Protein AF-A0A178XC36-F1 (afdb_monomer)

Foldseek 3Di:
DDWWADPVVRDIDDADPVQWPDWDDPDVFWIKTWGADPVGDITIDIGGPVPDDDDDPPCPDDDPPVVVVVVVVVVVVVVVVVVVVVPDDYDDDDD

Nearest PDB structures (foldseek):
  3lhc-assembly1_A-2  TM=5.750E-01  e=2.971E+00  Nostoc ellipsosporum
  3gxz-assembly1_B  TM=5.167E-01  e=2.971E+00  Nostoc ellipsosporum
  2bb8-assembly1_A  TM=4.934E-01  e=2.804E+00  Enterococcus faecalis
  3s3z-assembly1_A  TM=5.475E-01  e=3.534E+00  Nostoc ellipsosporum
  4gyi-assembly1_A  TM=5.464E-01  e=7.073E+00  Thermochaetoides thermophila DSM 1495

Structure (mmCIF, N/CA/C/O backbone):
data_AF-A0A178XC36-F1
#
_entry.id   AF-A0A178XC36-F1
#
loop_
_atom_site.group_PDB
_atom_site.id
_atom_site.type_symbol
_atom_site.label_atom_id
_atom_site.label_alt_id
_atom_site.label_comp_id
_atom_site.label_asym_id
_atom_site.label_entity_id
_atom_site.label_seq_id
_atom_site.pdbx_PDB_ins_code
_atom_site.Cartn_x
_atom_site.Cartn_y
_atom_site.Cartn_z
_atom_site.occupancy
_atom_site.B_iso_or_equiv
_atom_site.auth_seq_id
_atom_site.auth_comp_id
_atom_site.auth_asym_id
_atom_site.auth_atom_id
_atom_site.pdbx_PDB_model_num
ATOM 1 N N . MET A 1 1 ? -3.691 -10.951 -6.042 1.00 84.81 1 MET A N 1
ATOM 2 C CA . MET A 1 1 ? -3.484 -9.777 -6.912 1.00 84.81 1 MET A CA 1
ATOM 3 C C . MET A 1 1 ? -3.699 -8.529 -6.081 1.00 84.81 1 MET A C 1
ATOM 5 O O . MET A 1 1 ? -4.660 -8.485 -5.318 1.00 84.81 1 MET A O 1
ATOM 9 N N . PHE A 1 2 ? -2.781 -7.574 -6.185 1.00 89.12 2 PHE A N 1
ATOM 10 C CA . PHE A 1 2 ? -2.752 -6.341 -5.404 1.00 89.12 2 PHE A CA 1
ATOM 11 C C . PHE A 1 2 ? -2.948 -5.129 -6.316 1.00 89.12 2 PHE A C 1
ATOM 13 O O . PHE A 1 2 ? -2.488 -5.134 -7.454 1.00 89.12 2 PHE A O 1
ATOM 20 N N . VAL A 1 3 ? -3.622 -4.085 -5.829 1.00 91.38 3 VAL A N 1
ATOM 21 C CA . VAL A 1 3 ? -3.700 -2.801 -6.541 1.00 91.38 3 VAL A CA 1
ATOM 22 C C . VAL A 1 3 ? -2.530 -1.936 -6.092 1.00 91.38 3 VAL A C 1
ATOM 24 O O . VAL A 1 3 ? -2.493 -1.476 -4.954 1.00 91.38 3 VAL A O 1
ATOM 27 N N . LEU A 1 4 ? -1.592 -1.708 -7.001 1.00 90.62 4 L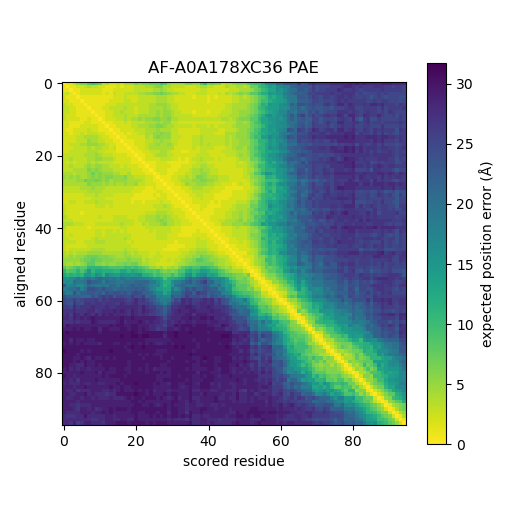EU A N 1
ATOM 28 C CA . LEU A 1 4 ? -0.377 -0.931 -6.794 1.00 90.62 4 LEU A CA 1
ATOM 29 C C . LEU A 1 4 ? -0.545 0.457 -7.410 1.00 90.62 4 LEU A C 1
ATOM 31 O O . LEU A 1 4 ? -1.033 0.583 -8.532 1.00 90.62 4 LEU A O 1
ATOM 35 N N . TYR A 1 5 ? -0.105 1.500 -6.714 1.00 93.31 5 TYR A N 1
ATOM 36 C CA . TYR A 1 5 ? 0.048 2.831 -7.298 1.00 93.31 5 TYR A CA 1
ATOM 37 C C . TYR A 1 5 ? 1.529 3.108 -7.558 1.00 93.31 5 TYR A C 1
ATOM 39 O O . TYR A 1 5 ? 2.351 2.989 -6.653 1.00 93.31 5 TYR A O 1
ATOM 47 N N . CYS A 1 6 ? 1.868 3.487 -8.790 1.00 93.75 6 CYS A N 1
ATOM 48 C CA . CYS A 1 6 ? 3.219 3.900 -9.149 1.00 93.75 6 CYS A CA 1
ATOM 49 C C . CYS A 1 6 ? 3.296 5.428 -9.162 1.00 93.75 6 CYS A C 1
ATOM 51 O O . CYS A 1 6 ? 2.678 6.062 -10.016 1.00 93.75 6 CYS A O 1
ATOM 53 N N . ALA A 1 7 ? 4.085 6.006 -8.254 1.00 92.62 7 ALA A N 1
ATOM 54 C CA . ALA A 1 7 ? 4.250 7.456 -8.146 1.00 92.62 7 ALA A CA 1
ATOM 55 C C . ALA A 1 7 ? 4.969 8.080 -9.354 1.00 92.62 7 ALA A C 1
ATOM 57 O O . ALA A 1 7 ? 4.734 9.241 -9.664 1.00 92.62 7 ALA A O 1
ATOM 58 N N . VAL A 1 8 ? 5.812 7.311 -10.054 1.00 95.94 8 VAL A N 1
ATOM 59 C CA . VAL A 1 8 ? 6.531 7.783 -11.251 1.00 95.94 8 VAL A CA 1
ATOM 60 C C . VAL A 1 8 ? 5.601 7.856 -12.462 1.00 95.94 8 VAL A C 1
ATOM 62 O O . VAL A 1 8 ? 5.648 8.806 -13.234 1.00 95.94 8 VAL A O 1
ATOM 65 N N . CYS A 1 9 ? 4.740 6.852 -12.633 1.00 94.25 9 CYS A N 1
ATOM 66 C CA . CYS A 1 9 ? 3.800 6.791 -13.753 1.00 94.25 9 CYS A CA 1
ATOM 67 C C . CYS A 1 9 ? 2.466 7.495 -13.480 1.00 94.25 9 CYS A C 1
ATOM 69 O O . CYS A 1 9 ? 1.637 7.535 -14.385 1.00 94.25 9 CYS A O 1
ATOM 71 N N . ASP A 1 10 ? 2.234 7.931 -12.239 1.00 95.69 10 ASP A N 1
ATOM 72 C CA . ASP A 1 10 ? 0.967 8.484 -11.744 1.00 95.69 10 ASP A CA 1
ATOM 73 C C . ASP A 1 10 ? -0.255 7.628 -12.134 1.00 95.69 10 ASP A C 1
ATOM 75 O O . ASP A 1 10 ? -1.268 8.090 -12.660 1.00 95.69 10 ASP A O 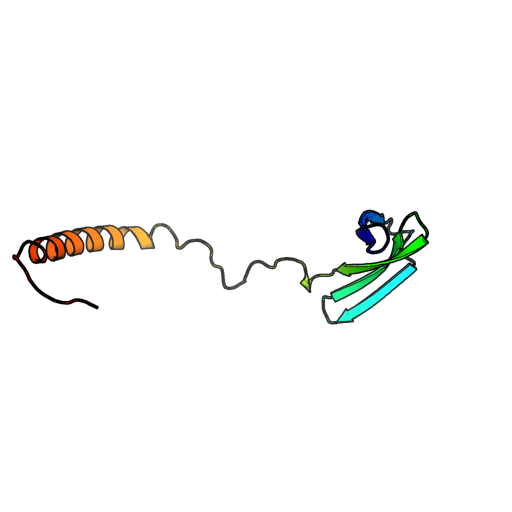1
ATOM 79 N N . ARG A 1 11 ? -0.138 6.308 -11.943 1.00 91.31 11 ARG A N 1
ATOM 80 C CA . ARG A 1 11 ? -1.194 5.359 -12.325 1.00 91.31 11 ARG A CA 1
ATOM 81 C C . ARG A 1 11 ? -1.307 4.194 -11.362 1.00 91.31 11 ARG A C 1
ATOM 83 O O . ARG A 1 11 ? -0.331 3.775 -10.737 1.00 91.31 11 ARG A O 1
ATOM 90 N N . ARG A 1 12 ? -2.512 3.628 -11.304 1.00 94.00 12 ARG A N 1
ATOM 91 C CA . ARG A 1 12 ? -2.785 2.368 -10.609 1.00 94.00 12 ARG A CA 1
ATOM 92 C C . ARG A 1 12 ? -2.661 1.199 -11.577 1.00 94.00 12 ARG A C 1
ATOM 94 O O . ARG A 1 12 ? -3.104 1.292 -12.718 1.00 94.00 12 ARG A O 1
ATOM 101 N N . THR A 1 13 ? -2.077 0.109 -11.110 1.00 92.06 13 THR A N 1
ATOM 102 C CA . THR A 1 13 ? -1.922 -1.147 -11.843 1.00 92.06 13 THR A CA 1
ATOM 103 C C . THR A 1 13 ? -2.267 -2.315 -10.931 1.00 92.06 13 THR A C 1
ATOM 105 O O . THR A 1 13 ? -2.300 -2.174 -9.708 1.00 92.06 13 THR A O 1
ATOM 108 N N . LEU A 1 14 ? -2.542 -3.466 -11.531 1.00 92.44 14 LEU A N 1
ATOM 109 C CA . LEU A 1 14 ? -2.621 -4.723 -10.804 1.00 92.44 14 LEU A CA 1
ATOM 110 C C . LEU A 1 14 ? -1.235 -5.361 -10.784 1.00 92.44 14 LEU A C 1
ATOM 112 O O . LEU A 1 14 ? -0.532 -5.304 -11.789 1.00 92.44 14 LEU A O 1
ATOM 116 N N . LEU A 1 15 ? -0.873 -5.918 -9.634 1.00 90.75 15 LEU A N 1
ATOM 117 C CA . LEU A 1 15 ? 0.323 -6.723 -9.424 1.00 90.75 15 LEU A CA 1
ATOM 118 C C . LEU A 1 15 ? -0.117 -8.152 -9.082 1.00 90.75 15 LEU A C 1
ATOM 120 O O . LEU A 1 15 ? -0.942 -8.363 -8.174 1.00 90.75 15 LEU A O 1
ATOM 124 N N . GLY A 1 16 ? 0.395 -9.125 -9.831 1.00 90.81 16 GLY A N 1
ATOM 125 C CA . GLY A 1 16 ? 0.261 -10.549 -9.529 1.00 90.81 16 GLY A CA 1
ATOM 126 C C . GLY A 1 16 ? 0.868 -10.897 -8.167 1.00 90.81 16 GLY A C 1
ATOM 127 O O . GLY A 1 16 ? 1.640 -10.131 -7.605 1.00 90.81 16 GLY A O 1
ATOM 128 N N . VAL A 1 17 ? 0.494 -12.039 -7.584 1.00 90.81 17 VAL A N 1
ATOM 129 C CA . VAL A 1 17 ? 1.180 -12.517 -6.357 1.00 90.81 17 VAL A CA 1
ATOM 130 C C . VAL A 1 17 ? 2.552 -13.097 -6.711 1.00 90.81 17 VAL A C 1
ATOM 132 O O . VAL A 1 17 ? 3.489 -13.004 -5.933 1.00 90.81 17 VAL A O 1
ATOM 135 N N . ASP A 1 18 ? 2.646 -13.669 -7.903 1.00 93.12 18 ASP A N 1
ATOM 136 C CA . ASP A 1 18 ? 3.844 -14.169 -8.566 1.00 93.12 18 ASP A CA 1
ATOM 137 C C . ASP A 1 18 ? 4.813 -13.063 -9.011 1.00 93.12 18 ASP A C 1
ATOM 139 O O . ASP A 1 18 ? 5.992 -13.335 -9.204 1.00 93.12 18 ASP A O 1
ATOM 143 N N . GLU A 1 19 ? 4.334 -11.823 -9.123 1.00 90.44 19 GLU A N 1
ATOM 144 C CA . GLU A 1 19 ? 5.128 -10.635 -9.476 1.00 90.44 19 GLU A CA 1
ATOM 145 C C . GLU A 1 19 ? 5.640 -9.869 -8.239 1.00 90.44 19 GLU A C 1
ATOM 147 O O . GLU A 1 19 ? 6.179 -8.770 -8.360 1.00 90.44 19 GLU A O 1
ATOM 152 N N . VAL A 1 20 ? 5.426 -10.402 -7.032 1.00 93.56 20 VAL A N 1
ATOM 153 C CA . VAL A 1 20 ? 5.894 -9.782 -5.787 1.00 93.56 20 VAL A CA 1
ATOM 154 C C . VAL A 1 20 ? 7.367 -10.103 -5.574 1.00 93.56 20 VAL A C 1
ATOM 156 O O . VAL A 1 20 ? 7.741 -11.268 -5.455 1.00 93.56 20 VAL A O 1
ATOM 159 N N . ASP A 1 21 ? 8.180 -9.061 -5.428 1.00 94.44 21 ASP A N 1
ATOM 160 C CA . ASP A 1 21 ? 9.614 -9.215 -5.182 1.00 94.44 21 ASP A CA 1
ATOM 161 C C . ASP A 1 21 ? 9.915 -9.459 -3.704 1.00 94.44 21 ASP A C 1
ATOM 163 O O . ASP A 1 21 ? 10.793 -10.251 -3.354 1.00 94.44 21 ASP A O 1
ATOM 167 N N . TRP A 1 22 ? 9.193 -8.768 -2.816 1.00 94.75 22 TRP A N 1
ATOM 168 C CA . TRP A 1 22 ? 9.435 -8.870 -1.384 1.00 94.75 22 TRP A CA 1
ATOM 169 C C . TRP A 1 22 ? 8.188 -8.606 -0.548 1.00 94.75 22 TRP A C 1
ATOM 171 O O . TRP A 1 22 ? 7.312 -7.811 -0.900 1.00 94.75 22 TRP A O 1
ATOM 181 N N . VAL A 1 23 ? 8.139 -9.274 0.602 1.00 94.56 23 VAL A N 1
ATOM 182 C CA . VAL A 1 23 ? 7.104 -9.101 1.619 1.00 94.56 23 VAL A CA 1
ATOM 183 C C . VAL A 1 23 ? 7.787 -8.901 2.962 1.00 94.56 23 VAL A C 1
AT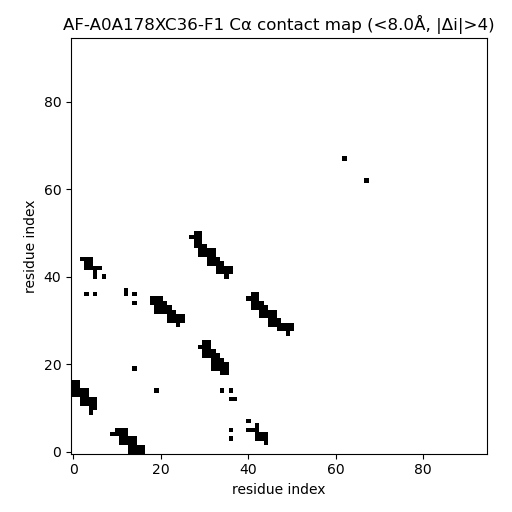OM 185 O O . VAL A 1 23 ? 8.541 -9.760 3.416 1.00 94.56 23 VAL A O 1
ATOM 188 N N . GLU A 1 24 ? 7.494 -7.784 3.617 1.00 95.94 24 GLU A N 1
ATOM 189 C CA . GLU A 1 24 ? 8.071 -7.433 4.911 1.00 95.94 24 GLU A CA 1
ATOM 190 C C . GLU A 1 24 ? 6.979 -7.199 5.955 1.00 95.94 24 GLU A C 1
ATOM 192 O O . GLU A 1 24 ? 6.027 -6.448 5.739 1.00 95.94 24 GLU A O 1
ATOM 197 N N . ASN A 1 25 ? 7.123 -7.833 7.117 1.00 94.88 25 ASN A N 1
ATOM 198 C CA . ASN A 1 25 ? 6.248 -7.604 8.259 1.00 94.88 25 ASN A CA 1
ATOM 199 C C . ASN A 1 25 ? 6.803 -6.438 9.086 1.00 94.88 25 ASN A C 1
ATOM 201 O O . ASN A 1 25 ? 7.810 -6.597 9.774 1.00 94.88 25 ASN A O 1
ATOM 205 N N . LEU A 1 26 ? 6.158 -5.274 9.005 1.00 93.81 26 LEU A N 1
ATOM 206 C CA . LEU A 1 26 ? 6.644 -4.055 9.658 1.00 93.81 26 LEU A CA 1
ATOM 207 C C . LEU A 1 26 ? 6.259 -4.016 11.140 1.00 93.81 26 LEU A C 1
ATOM 209 O O . LEU A 1 26 ? 7.058 -3.663 12.004 1.00 93.81 26 LEU A O 1
ATOM 213 N N . THR A 1 27 ? 5.006 -4.352 11.439 1.00 92.94 27 THR A N 1
ATOM 214 C CA . THR A 1 27 ? 4.470 -4.440 12.800 1.00 92.94 27 THR A CA 1
ATOM 215 C C . THR A 1 27 ? 3.209 -5.299 12.794 1.00 92.94 27 THR A C 1
ATOM 217 O O . THR A 1 27 ? 2.709 -5.699 11.743 1.00 92.94 27 THR A O 1
ATOM 220 N N . ARG A 1 28 ? 2.647 -5.582 13.970 1.00 91.25 28 ARG A N 1
ATOM 221 C CA . ARG A 1 28 ? 1.452 -6.421 14.094 1.00 91.25 28 ARG A CA 1
ATOM 222 C C . ARG A 1 28 ? 0.305 -5.872 13.233 1.00 91.25 28 ARG A C 1
ATOM 224 O O . ARG A 1 28 ? -0.224 -4.800 13.507 1.00 91.25 28 ARG A O 1
ATOM 231 N N . GLY A 1 29 ? -0.096 -6.652 12.230 1.00 91.12 29 GLY A N 1
ATOM 232 C CA . GLY A 1 29 ? -1.192 -6.317 11.319 1.00 91.12 29 GLY A CA 1
ATOM 233 C C . GLY A 1 29 ? -0.814 -5.382 10.164 1.00 91.12 29 GLY A C 1
ATOM 234 O O . GLY A 1 29 ? -1.708 -5.001 9.416 1.00 91.12 29 GLY A O 1
ATOM 235 N N . VAL A 1 30 ? 0.464 -5.020 9.994 1.00 94.44 30 VAL A N 1
ATOM 236 C CA . VAL A 1 30 ? 0.950 -4.173 8.892 1.00 94.44 30 VAL A CA 1
ATOM 237 C C . VAL A 1 30 ? 2.071 -4.887 8.143 1.00 94.44 30 VAL A C 1
ATOM 239 O O . VAL A 1 30 ? 3.126 -5.186 8.700 1.00 94.44 30 VAL A O 1
ATOM 242 N N . ILE A 1 31 ? 1.850 -5.105 6.854 1.00 94.50 31 ILE A N 1
ATOM 243 C CA . ILE A 1 31 ? 2.772 -5.749 5.925 1.00 94.50 31 ILE A CA 1
ATOM 244 C C . ILE A 1 31 ? 3.050 -4.777 4.777 1.00 94.50 31 ILE A C 1
ATOM 246 O O . ILE A 1 31 ? 2.128 -4.161 4.238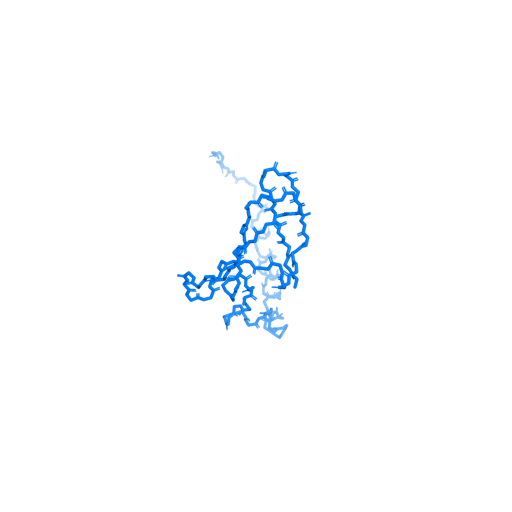 1.00 94.50 31 ILE A O 1
ATOM 250 N N . SER A 1 32 ? 4.318 -4.656 4.402 1.00 95.19 32 SER A N 1
ATOM 251 C CA . SER A 1 32 ? 4.745 -4.024 3.159 1.00 95.19 32 SER A CA 1
ATOM 252 C C . SER A 1 32 ? 4.901 -5.094 2.086 1.00 95.19 32 SER A C 1
ATOM 254 O O . SER A 1 32 ? 5.579 -6.098 2.300 1.00 95.19 32 SER A O 1
ATOM 256 N N . VAL A 1 33 ? 4.264 -4.887 0.940 1.00 94.50 33 VAL A N 1
ATOM 257 C CA . VAL A 1 33 ? 4.448 -5.705 -0.262 1.00 94.50 33 VAL A CA 1
ATOM 258 C C . VAL A 1 33 ? 5.081 -4.810 -1.312 1.00 94.50 33 VAL A C 1
ATOM 260 O O . VAL A 1 33 ? 4.472 -3.812 -1.704 1.00 94.50 33 VAL A O 1
ATOM 263 N N . SER A 1 34 ? 6.287 -5.147 -1.757 1.00 94.44 34 SER A N 1
ATOM 264 C CA . SER A 1 34 ? 6.998 -4.396 -2.791 1.00 94.44 34 SER A CA 1
ATOM 265 C C . SER A 1 34 ? 7.110 -5.196 -4.079 1.00 94.44 34 SER A C 1
ATOM 267 O O . SER A 1 34 ? 7.267 -6.419 -4.067 1.00 94.44 34 SER A O 1
ATOM 269 N N . GLY A 1 35 ? 7.030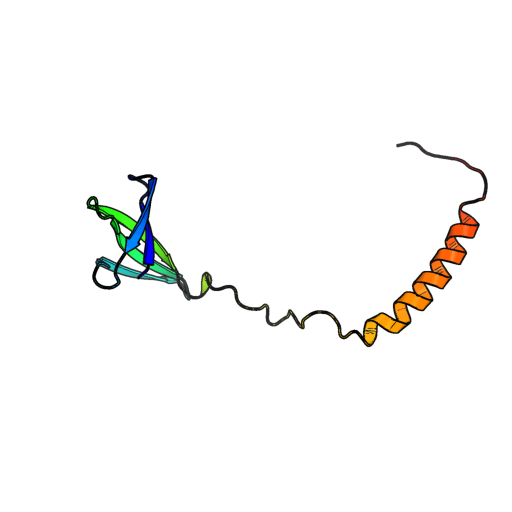 -4.471 -5.184 1.00 93.94 35 GLY A N 1
ATOM 270 C CA . GLY A 1 35 ? 7.166 -5.003 -6.525 1.00 93.94 35 GLY A CA 1
ATOM 271 C C . GLY A 1 35 ? 7.530 -3.900 -7.510 1.00 93.94 35 GLY A C 1
ATOM 272 O O . GLY A 1 35 ? 7.770 -2.749 -7.126 1.00 93.94 35 GLY A O 1
ATOM 273 N N . HIS A 1 36 ? 7.463 -4.228 -8.793 1.00 94.94 36 HIS A N 1
ATOM 274 C CA . HIS A 1 36 ? 7.654 -3.260 -9.864 1.00 94.94 36 HIS A CA 1
ATOM 275 C C . HIS A 1 36 ? 6.349 -2.999 -10.613 1.00 94.94 36 HIS A C 1
ATOM 277 O O . HIS A 1 36 ? 5.513 -3.881 -10.807 1.00 94.94 36 HIS A O 1
ATOM 283 N N . CYS A 1 37 ? 6.159 -1.766 -11.080 1.00 92.19 37 CYS A N 1
ATOM 284 C CA . CYS A 1 37 ? 5.096 -1.495 -12.044 1.00 92.19 37 CYS A CA 1
ATOM 285 C C . CYS A 1 37 ? 5.460 -2.079 -13.430 1.00 92.19 37 CYS A C 1
ATOM 287 O O . CYS A 1 37 ? 6.632 -2.349 -13.684 1.00 92.19 37 CYS A O 1
ATOM 289 N N . PRO A 1 38 ? 4.519 -2.170 -14.393 1.00 90.38 38 PRO A N 1
ATOM 290 C CA . PRO A 1 38 ? 4.806 -2.698 -15.736 1.00 90.38 38 PRO A CA 1
ATOM 291 C C . PRO A 1 38 ? 5.883 -1.944 -16.538 1.00 90.38 38 PRO A C 1
ATOM 293 O O . PRO A 1 38 ? 6.251 -2.373 -17.624 1.00 90.38 38 PRO A O 1
ATOM 296 N N . LEU A 1 39 ? 6.337 -0.785 -16.050 1.00 92.56 39 LEU A N 1
ATOM 297 C CA . LEU A 1 39 ? 7.428 0.001 -16.636 1.00 92.56 39 LEU A CA 1
ATOM 298 C C . LEU A 1 39 ? 8.749 -0.139 -15.856 1.00 92.56 39 LEU A C 1
ATOM 300 O O . LEU A 1 39 ? 9.703 0.561 -16.170 1.00 92.56 39 LEU A O 1
ATOM 304 N N . GLY A 1 40 ? 8.812 -1.026 -14.859 1.00 94.25 40 GLY A N 1
ATOM 305 C CA . GLY A 1 40 ? 10.026 -1.324 -14.097 1.00 94.25 40 GLY A CA 1
ATOM 306 C C . GLY A 1 40 ? 10.347 -0.339 -12.971 1.00 94.25 40 GLY A C 1
ATOM 307 O O . GLY A 1 40 ? 11.482 -0.306 -12.520 1.00 94.25 40 GLY A O 1
ATOM 308 N N . HIS A 1 41 ? 9.392 0.477 -12.516 1.00 95.25 41 HIS A N 1
ATOM 309 C CA . HIS A 1 41 ? 9.611 1.357 -11.362 1.00 95.25 41 HIS A CA 1
ATOM 310 C C . HIS A 1 41 ? 9.250 0.658 -10.057 1.00 95.25 41 HIS A C 1
ATOM 312 O O . HIS A 1 41 ? 8.180 0.044 -9.981 1.00 95.25 41 HIS A O 1
ATOM 318 N N . ASP A 1 42 ? 10.071 0.876 -9.034 1.00 93.69 42 ASP A N 1
ATOM 319 C CA . ASP A 1 42 ? 9.794 0.444 -7.668 1.00 93.69 42 ASP A CA 1
ATOM 320 C C . ASP A 1 42 ? 8.474 1.019 -7.160 1.00 93.69 42 ASP A C 1
ATOM 322 O O . ASP A 1 42 ? 8.168 2.212 -7.310 1.00 93.69 42 ASP A O 1
ATOM 326 N N . ALA A 1 43 ? 7.686 0.164 -6.522 1.00 92.69 43 ALA A N 1
ATOM 327 C CA . ALA A 1 43 ? 6.491 0.578 -5.821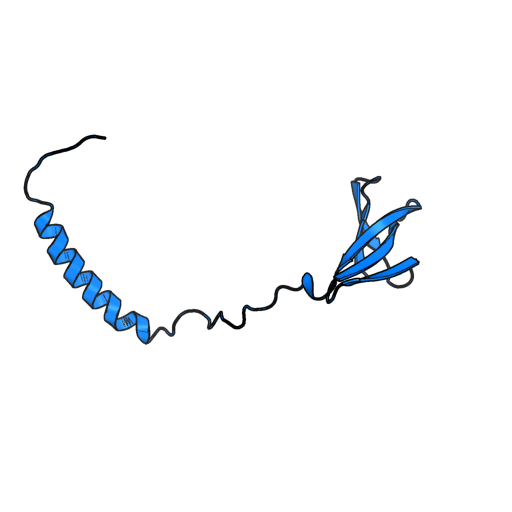 1.00 92.69 43 ALA A CA 1
ATOM 328 C C . ALA A 1 43 ? 6.163 -0.403 -4.692 1.00 92.69 43 ALA A C 1
ATOM 330 O O . ALA A 1 43 ? 6.442 -1.599 -4.760 1.00 92.69 43 ALA A O 1
ATOM 331 N N . ALA A 1 44 ? 5.534 0.116 -3.643 1.00 92.88 44 ALA A N 1
ATOM 332 C CA . ALA A 1 44 ? 5.151 -0.666 -2.480 1.00 92.88 44 ALA A CA 1
ATOM 333 C C . ALA A 1 44 ? 3.713 -0.364 -2.063 1.00 92.88 44 ALA A C 1
ATOM 335 O O . ALA A 1 44 ? 3.196 0.738 -2.269 1.00 92.88 44 ALA A O 1
ATOM 336 N N . ILE A 1 45 ? 3.075 -1.360 -1.459 1.00 93.00 45 ILE A N 1
ATOM 337 C CA . ILE A 1 45 ? 1.732 -1.277 -0.894 1.00 93.00 45 ILE A CA 1
ATOM 338 C C . ILE A 1 45 ? 1.829 -1.642 0.578 1.00 93.00 45 ILE A C 1
ATOM 340 O O . ILE A 1 45 ? 2.398 -2.671 0.937 1.00 93.00 45 ILE A O 1
ATOM 344 N N . LEU A 1 46 ? 1.208 -0.822 1.421 1.00 92.06 46 LEU A N 1
ATOM 345 C CA . LEU A 1 46 ? 0.967 -1.167 2.814 1.00 92.06 46 LEU A CA 1
ATOM 346 C C . LEU A 1 46 ? -0.391 -1.856 2.924 1.00 92.06 46 LEU A C 1
ATOM 348 O O . LEU A 1 46 ? -1.409 -1.336 2.465 1.00 92.06 46 LEU A O 1
ATOM 352 N N . THR A 1 47 ? -0.396 -3.047 3.505 1.00 90.31 47 THR A N 1
ATOM 353 C CA . THR A 1 47 ? -1.590 -3.875 3.668 1.00 90.31 47 THR A CA 1
ATOM 354 C C . THR A 1 47 ? -1.541 -4.648 4.988 1.00 90.31 47 THR A C 1
ATOM 356 O O . THR A 1 47 ? -0.626 -4.469 5.786 1.00 90.31 47 THR A O 1
ATOM 359 N N . GLY A 1 48 ? -2.548 -5.477 5.249 1.00 90.25 48 GLY A N 1
ATOM 360 C CA . GLY A 1 48 ? -2.680 -6.276 6.466 1.00 90.25 48 GLY A CA 1
ATOM 361 C C . GLY A 1 48 ? -3.892 -5.896 7.316 1.00 90.25 48 GLY A C 1
ATOM 362 O O . GLY A 1 48 ? -4.625 -4.952 7.013 1.00 90.25 48 GLY A O 1
ATOM 363 N N . ASP A 1 49 ? -4.099 -6.654 8.392 1.00 89.75 49 ASP A N 1
ATOM 364 C CA . ASP A 1 49 ? -5.287 -6.571 9.251 1.00 89.75 49 ASP A CA 1
ATOM 365 C C . ASP A 1 49 ? -5.513 -5.179 9.858 1.00 89.75 49 ASP A C 1
ATOM 367 O O . ASP A 1 49 ? -6.654 -4.777 10.086 1.00 89.75 49 ASP A O 1
ATOM 371 N N . ALA A 1 50 ? -4.454 -4.393 10.065 1.00 86.69 50 ALA A N 1
ATOM 372 C CA . ALA A 1 50 ? -4.571 -3.024 10.563 1.00 86.69 50 ALA A CA 1
ATOM 373 C C . ALA A 1 50 ? -5.360 -2.105 9.608 1.00 86.69 50 ALA A C 1
ATOM 375 O O . ALA A 1 50 ? -5.927 -1.108 10.052 1.00 86.69 50 ALA A O 1
ATOM 376 N N . PHE A 1 51 ? -5.425 -2.446 8.316 1.00 83.19 51 PHE A N 1
ATOM 377 C CA . PHE A 1 51 ? -6.195 -1.717 7.305 1.00 83.19 51 PHE A CA 1
ATOM 378 C C . PHE A 1 51 ? -7.599 -2.291 7.084 1.00 83.19 51 PHE A C 1
ATOM 380 O O . PHE A 1 51 ? -8.397 -1.685 6.368 1.00 83.19 51 PHE A O 1
ATOM 387 N N . THR A 1 52 ? -7.934 -3.434 7.694 1.00 80.88 52 THR A N 1
ATOM 388 C CA . THR A 1 52 ? -9.309 -3.944 7.668 1.00 80.88 52 THR A CA 1
ATOM 389 C C . THR A 1 52 ? -10.162 -3.214 8.708 1.00 80.88 52 THR A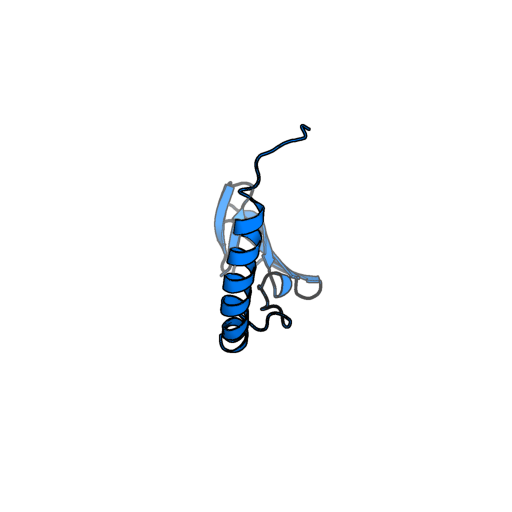 C 1
ATOM 391 O O . THR A 1 52 ? -9.823 -3.227 9.895 1.00 80.88 52 THR A O 1
ATOM 394 N N . PRO A 1 53 ? -11.279 -2.570 8.312 1.00 73.44 53 PRO A N 1
ATOM 395 C CA . PRO A 1 53 ? -12.194 -1.962 9.267 1.00 73.44 53 PRO A CA 1
ATOM 396 C C . PRO A 1 53 ? -12.784 -3.058 10.154 1.00 73.44 53 PRO A C 1
ATOM 398 O O . PRO A 1 53 ? -13.546 -3.904 9.690 1.00 73.44 53 PRO A O 1
ATOM 401 N N . HIS A 1 54 ? -12.429 -3.054 11.434 1.00 69.88 54 HIS A N 1
ATOM 402 C CA . HIS A 1 54 ? -13.062 -3.930 12.407 1.00 69.88 54 HIS A CA 1
ATOM 403 C C . HIS A 1 54 ? -14.348 -3.262 12.890 1.00 69.88 54 HIS A C 1
ATOM 405 O O . HIS A 1 54 ? -14.353 -2.068 13.199 1.00 69.88 54 HIS A O 1
ATOM 411 N N . ALA A 1 55 ? -15.441 -4.025 12.964 1.00 68.62 55 ALA A N 1
ATOM 412 C CA . ALA A 1 55 ? -16.625 -3.570 13.678 1.00 68.62 55 ALA A CA 1
ATOM 413 C C . ALA A 1 55 ? -16.207 -3.260 15.121 1.00 68.62 55 ALA A C 1
ATOM 415 O O . ALA A 1 55 ? -15.629 -4.121 15.786 1.00 68.62 55 ALA A O 1
ATOM 416 N N . ASP A 1 56 ? -16.445 -2.030 15.583 1.00 66.75 56 ASP A N 1
ATOM 417 C CA . ASP A 1 56 ? -16.120 -1.659 16.957 1.00 66.75 56 ASP A CA 1
ATOM 418 C C . ASP A 1 56 ? -16.873 -2.619 17.895 1.00 66.75 56 ASP A C 1
ATOM 420 O O . ASP A 1 56 ? -18.105 -2.662 17.848 1.00 66.75 56 ASP A O 1
ATOM 424 N N . PRO A 1 57 ? -16.185 -3.399 18.749 1.00 65.88 57 PRO A N 1
ATOM 425 C CA . PRO A 1 57 ? -16.846 -4.309 19.682 1.00 65.88 57 PRO A CA 1
ATOM 426 C C . PRO A 1 57 ? -17.740 -3.576 20.697 1.00 65.88 57 PRO A C 1
ATOM 428 O O . PRO A 1 57 ? -18.528 -4.210 21.395 1.00 65.88 57 PRO A O 1
ATOM 431 N N . ARG A 1 58 ? -17.636 -2.243 20.790 1.00 70.25 58 ARG A N 1
ATOM 432 C CA . ARG A 1 58 ? -18.509 -1.370 21.589 1.00 70.25 58 ARG A CA 1
ATOM 433 C C . ARG A 1 58 ? -19.710 -0.845 20.802 1.00 70.25 58 ARG A C 1
ATOM 435 O O . ARG A 1 58 ? -20.583 -0.197 21.380 1.00 70.25 58 ARG A O 1
ATOM 442 N N . TYR A 1 59 ? -19.775 -1.096 19.498 1.00 67.38 59 TYR A N 1
ATOM 443 C CA . TYR A 1 59 ? -20.903 -0.717 18.664 1.00 67.38 59 TYR A CA 1
ATOM 444 C C . TYR A 1 59 ? -21.988 -1.797 18.726 1.00 67.38 59 TYR A C 1
ATOM 446 O O . TYR A 1 59 ? -21.993 -2.764 17.972 1.00 67.38 59 TYR A O 1
ATOM 454 N N . PHE A 1 60 ? -22.953 -1.607 19.625 1.00 65.88 60 PHE A N 1
ATOM 455 C CA . PHE A 1 60 ? -24.081 -2.525 19.836 1.00 65.88 60 PHE A CA 1
ATOM 456 C C . PHE A 1 60 ? -25.253 -2.321 18.850 1.00 65.88 60 PHE A C 1
ATOM 458 O O . PHE A 1 60 ? -26.371 -2.768 19.110 1.00 65.88 60 PHE A O 1
ATOM 465 N N . GLY A 1 61 ? -25.023 -1.650 17.715 1.00 70.25 61 GLY A N 1
ATOM 466 C CA . GLY A 1 61 ? -26.075 -1.283 16.762 1.00 70.25 61 GLY A CA 1
ATOM 467 C C . GLY A 1 61 ? -26.994 -0.156 17.265 1.00 70.25 61 GLY A C 1
ATOM 468 O O . GLY A 1 61 ? -26.808 0.377 18.362 1.00 70.25 61 GLY A O 1
ATOM 469 N N . PRO A 1 62 ? -27.988 0.271 16.462 1.00 66.88 62 PRO A N 1
ATOM 470 C CA . PRO A 1 62 ? -28.972 1.252 16.906 1.00 66.88 62 PRO A CA 1
ATOM 471 C C . PRO A 1 62 ? -29.759 0.709 18.105 1.00 66.88 62 PRO A C 1
ATOM 473 O O . PRO A 1 62 ? -30.189 -0.446 18.096 1.00 66.88 62 PRO A O 1
ATOM 476 N N . ALA A 1 63 ? -29.974 1.555 19.121 1.00 62.16 63 ALA A N 1
ATOM 477 C CA . ALA A 1 63 ? -30.725 1.184 20.318 1.00 62.16 63 ALA A CA 1
ATOM 478 C C . ALA A 1 63 ? -32.059 0.512 19.932 1.00 62.16 63 ALA A C 1
ATOM 480 O O . ALA A 1 63 ? -32.770 1.028 19.057 1.00 62.16 63 ALA A O 1
ATOM 481 N N . PRO A 1 64 ? -32.424 -0.626 20.555 1.00 61.53 64 PRO A N 1
ATOM 482 C CA . PRO A 1 64 ? -33.647 -1.335 20.211 1.00 61.53 64 PRO A CA 1
ATOM 483 C C . PRO A 1 64 ?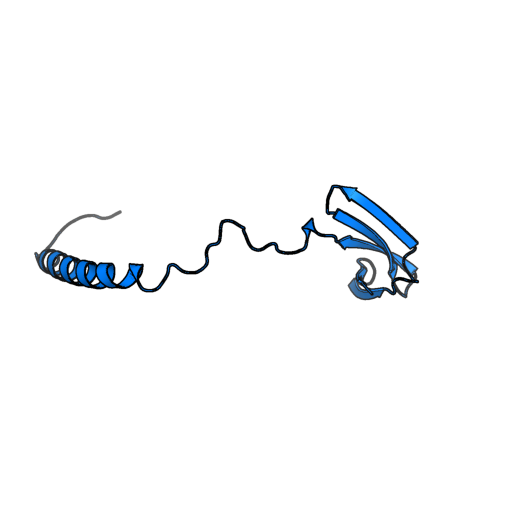 -34.843 -0.379 20.290 1.00 61.53 64 PRO A C 1
ATOM 485 O O . PRO A 1 64 ? -35.027 0.321 21.288 1.00 61.53 64 PRO A O 1
ATOM 488 N N . ARG A 1 65 ? -35.693 -0.374 19.249 1.00 58.34 65 ARG A N 1
ATOM 489 C CA . ARG A 1 65 ? -36.895 0.488 19.100 1.00 58.34 65 ARG A CA 1
ATOM 490 C C . ARG A 1 65 ? -37.876 0.441 20.284 1.00 58.34 65 ARG A C 1
ATOM 492 O O . ARG A 1 65 ? -38.842 1.198 20.325 1.00 58.34 65 ARG A O 1
ATOM 499 N N . VAL A 1 66 ? -37.665 -0.468 21.229 1.00 59.31 66 VAL A N 1
ATOM 500 C CA . VAL A 1 66 ? -38.430 -0.597 22.469 1.00 59.31 66 VAL A CA 1
ATOM 501 C C . VAL A 1 66 ? -38.087 0.533 23.451 1.00 59.31 66 VAL A C 1
ATOM 503 O O . VAL A 1 66 ? -38.981 1.044 24.118 1.00 59.31 66 VAL A O 1
ATOM 506 N N . TRP A 1 67 ? -36.831 0.992 23.484 1.00 53.31 67 TRP A N 1
ATOM 507 C CA . TRP A 1 67 ? -36.362 2.027 24.417 1.00 53.31 67 TRP A CA 1
ATOM 508 C C . TRP A 1 67 ? -36.630 3.464 23.938 1.00 53.31 67 TRP A C 1
ATOM 510 O O . TRP A 1 67 ? -36.607 4.394 24.739 1.00 53.31 67 TRP A O 1
ATOM 520 N N . THR A 1 68 ? -36.948 3.674 22.657 1.00 54.47 68 THR A N 1
ATOM 521 C CA . THR A 1 68 ? -37.251 5.011 22.109 1.00 54.47 68 THR A CA 1
ATOM 522 C C . THR A 1 68 ? -38.727 5.408 22.219 1.00 54.47 68 THR A C 1
ATOM 524 O O . THR A 1 68 ? -39.052 6.592 22.124 1.00 54.47 68 THR A O 1
ATOM 527 N N . LYS A 1 69 ? -39.646 4.464 22.469 1.00 54.59 69 LYS A N 1
ATOM 528 C CA . LYS A 1 69 ? -41.094 4.745 22.529 1.00 54.59 69 LYS A CA 1
ATOM 529 C C . LYS A 1 69 ? -41.543 5.677 23.670 1.00 54.59 69 LYS A C 1
ATOM 531 O O . LYS A 1 69 ? -42.371 6.546 23.390 1.00 54.59 69 LYS A O 1
ATOM 536 N N . PRO A 1 70 ? -41.048 5.583 24.921 1.00 54.56 70 PRO A N 1
ATOM 537 C CA . PRO A 1 70 ? -41.569 6.443 25.988 1.00 54.56 70 PRO A CA 1
ATOM 538 C C . PRO A 1 70 ? -41.027 7.881 25.919 1.00 54.56 70 PRO A C 1
ATOM 540 O O . PRO A 1 70 ? -41.684 8.810 26.390 1.00 54.56 70 PRO A O 1
ATOM 543 N N . VAL A 1 71 ? -39.872 8.100 25.279 1.00 54.62 71 VAL A N 1
ATOM 544 C CA . VAL A 1 71 ? -39.190 9.406 25.277 1.00 54.62 71 VAL A CA 1
ATOM 545 C C . VAL A 1 71 ? -39.858 10.411 24.329 1.00 54.62 71 VAL A C 1
ATOM 547 O O . VAL A 1 71 ? -39.902 11.603 24.629 1.00 54.62 71 VAL A O 1
ATOM 550 N N . HIS A 1 72 ? -40.464 9.958 23.225 1.00 55.72 72 HIS A N 1
ATOM 551 C CA . HIS A 1 72 ? -41.179 10.855 22.305 1.00 55.72 72 HIS A CA 1
ATOM 552 C C . HIS A 1 72 ? -42.448 11.468 22.920 1.00 55.72 72 HIS A C 1
ATOM 554 O O . HIS A 1 72 ? -42.755 12.628 22.643 1.00 55.72 72 HIS A O 1
ATOM 560 N N . ARG A 1 73 ? -43.151 10.737 23.801 1.00 55.38 73 ARG A N 1
ATOM 561 C CA . ARG A 1 73 ? -44.350 11.247 24.494 1.00 55.38 73 ARG A CA 1
ATOM 562 C C . ARG A 1 73 ? -44.001 12.347 25.501 1.00 55.38 73 ARG A C 1
ATOM 564 O O . ARG A 1 73 ? -44.668 13.376 25.541 1.00 55.38 73 ARG A O 1
ATOM 571 N N . LEU A 1 74 ? -42.915 12.156 26.254 1.00 56.88 74 LEU A N 1
ATOM 572 C CA . LEU A 1 74 ? -42.391 13.142 27.206 1.00 56.88 74 LEU A CA 1
ATOM 573 C C . LEU A 1 74 ? -41.853 14.401 26.511 1.00 56.88 74 LEU A C 1
ATOM 575 O O . LEU A 1 74 ? -42.102 15.513 26.975 1.00 56.88 74 LEU A O 1
ATOM 579 N N . ARG A 1 75 ? -41.180 14.253 25.360 1.00 57.22 75 ARG A N 1
ATOM 580 C CA . ARG A 1 75 ? -40.692 15.395 24.565 1.00 57.22 75 ARG A CA 1
ATOM 581 C C . ARG A 1 75 ? -41.823 16.260 24.004 1.00 57.22 75 ARG A C 1
ATOM 583 O O . ARG A 1 75 ? -41.669 17.476 23.960 1.00 57.22 75 ARG A O 1
ATOM 590 N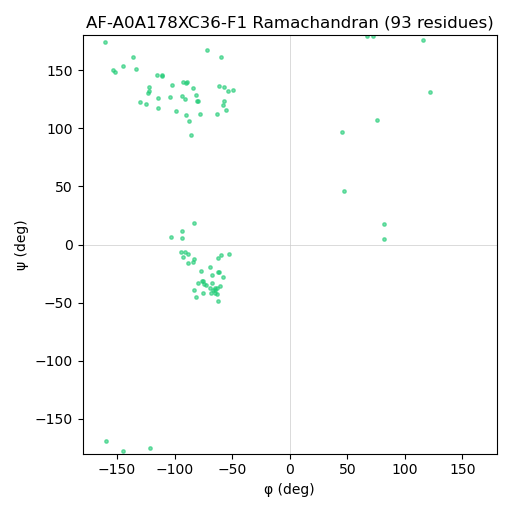 N . GLY A 1 76 ? -42.937 15.649 23.591 1.00 58.34 76 GLY A N 1
ATOM 591 C CA . GLY A 1 76 ? -44.122 16.379 23.130 1.00 58.34 76 GLY A CA 1
ATOM 592 C C . GLY A 1 76 ? -44.716 17.252 24.233 1.00 58.34 76 GLY A C 1
ATOM 593 O O . GLY A 1 76 ? -44.903 18.446 24.032 1.00 58.34 76 GLY A O 1
ATOM 594 N N . TRP A 1 77 ? -44.901 16.682 25.427 1.00 57.56 77 TRP A N 1
ATOM 595 C CA . TRP A 1 77 ? -45.458 17.400 26.578 1.00 57.56 77 TRP A CA 1
ATOM 596 C C . TRP A 1 77 ? -44.555 18.544 27.069 1.00 57.56 77 TRP A C 1
ATOM 598 O O . TRP A 1 77 ? -45.038 19.629 27.390 1.00 57.56 77 TRP A O 1
ATOM 608 N N . LEU A 1 78 ? -43.231 18.341 27.069 1.00 56.09 78 LEU A N 1
ATOM 609 C CA . LEU A 1 78 ? -42.275 19.389 27.436 1.00 56.09 78 LEU A CA 1
ATOM 610 C C . LEU A 1 78 ? -42.207 20.519 26.392 1.00 56.09 78 LEU A C 1
ATOM 612 O O . LEU A 1 78 ? -42.122 21.678 26.788 1.00 56.09 78 LEU A O 1
ATOM 616 N N . ARG A 1 79 ? -42.304 20.231 25.082 1.00 56.16 79 ARG A N 1
ATOM 617 C CA . ARG A 1 79 ? -42.339 21.287 24.045 1.00 56.16 79 ARG A CA 1
ATOM 618 C C . ARG A 1 79 ? -43.569 22.183 24.168 1.00 56.16 79 ARG A C 1
ATOM 620 O O . ARG A 1 79 ? -43.405 23.397 24.127 1.00 56.16 79 ARG A O 1
ATOM 627 N N . THR A 1 80 ? -44.754 21.618 24.413 1.00 58.09 80 THR A N 1
ATOM 628 C CA . THR A 1 80 ? -45.985 22.411 24.594 1.00 58.09 80 THR A CA 1
ATOM 629 C C . THR A 1 80 ? -45.877 23.375 25.779 1.00 58.09 80 THR A C 1
ATOM 631 O O . THR A 1 80 ? -46.355 24.504 25.712 1.00 58.09 80 THR A O 1
ATOM 634 N N . ARG A 1 81 ? -45.196 22.964 26.858 1.00 54.22 81 ARG A N 1
ATOM 635 C CA . ARG A 1 81 ? -45.013 23.805 28.048 1.00 54.22 81 ARG A CA 1
ATOM 636 C C . ARG A 1 81 ? -43.994 24.932 27.835 1.00 54.22 81 ARG A C 1
ATOM 638 O O . ARG A 1 81 ? -44.173 26.010 28.391 1.00 54.22 81 ARG A O 1
ATOM 645 N N . PHE A 1 82 ? -42.951 24.702 27.034 1.00 50.47 82 PHE A N 1
ATOM 646 C CA . PHE A 1 82 ? -41.952 25.729 26.715 1.00 50.47 82 PHE A CA 1
ATOM 647 C C . PHE A 1 82 ? -42.423 26.716 25.637 1.00 50.47 82 PHE A C 1
ATOM 649 O O . PHE A 1 82 ? -42.080 27.894 25.724 1.00 50.47 82 PHE A O 1
ATOM 656 N N . GLU A 1 83 ? -43.238 26.296 24.665 1.00 50.06 83 GLU A N 1
ATOM 657 C CA . GLU A 1 83 ? -43.806 27.217 23.664 1.00 50.06 83 GLU A CA 1
ATOM 658 C C . GLU A 1 83 ? -44.720 28.274 24.309 1.00 50.06 83 GLU A C 1
ATOM 660 O O . GLU A 1 83 ? -44.585 29.449 23.986 1.00 50.06 83 GLU A O 1
ATOM 665 N N . MET A 1 84 ? -45.505 27.922 25.338 1.00 46.34 84 MET A N 1
ATOM 666 C CA . MET A 1 84 ? -46.306 28.897 26.105 1.00 46.34 84 MET A CA 1
ATOM 667 C C . MET A 1 84 ? -45.480 29.975 26.827 1.00 46.34 84 MET A C 1
ATOM 669 O O . MET A 1 84 ? -46.000 31.048 27.116 1.00 46.34 84 MET A O 1
ATOM 673 N N . SER A 1 85 ? -44.201 29.722 27.122 1.00 48.34 85 SER A N 1
ATOM 674 C CA . SER A 1 85 ? -43.329 30.726 27.755 1.00 48.34 85 SER A CA 1
ATOM 675 C C . SER A 1 85 ? -42.704 31.710 26.761 1.00 48.34 85 SER A C 1
ATOM 677 O O . SER A 1 85 ? -42.144 32.722 27.177 1.00 48.34 85 SER A O 1
ATOM 679 N N . ARG A 1 86 ? -42.793 31.426 25.455 1.00 45.72 86 ARG A N 1
ATOM 680 C CA . ARG A 1 86 ? -42.117 32.188 24.399 1.00 45.72 86 ARG A CA 1
ATOM 681 C C . ARG A 1 86 ? -42.980 33.307 23.796 1.00 45.72 86 ARG A C 1
ATOM 683 O O . ARG A 1 86 ? -42.430 34.167 23.117 1.00 45.72 86 ARG A O 1
ATOM 690 N N . ASP A 1 87 ? -44.277 33.331 24.107 1.00 50.22 87 ASP A N 1
ATOM 691 C CA . ASP A 1 87 ? -45.233 34.357 23.655 1.00 50.22 87 ASP A CA 1
ATOM 692 C C . ASP A 1 87 ? -45.419 35.520 24.653 1.00 50.22 87 ASP A C 1
ATOM 694 O O . ASP A 1 87 ? -46.308 36.356 24.495 1.00 50.22 87 ASP A O 1
ATOM 698 N N . LEU A 1 88 ? -44.565 35.623 25.678 1.00 46.84 88 LEU A N 1
ATOM 699 C CA . LEU A 1 88 ? -44.460 36.842 26.485 1.00 46.84 88 LEU A CA 1
ATOM 700 C C . LEU A 1 88 ? -43.566 37.867 25.754 1.00 46.84 88 LEU A C 1
ATOM 702 O O . LEU A 1 88 ? -42.458 37.520 25.336 1.00 46.84 88 LEU A O 1
ATOM 706 N N . PRO A 1 89 ? -44.012 39.124 25.567 1.00 41.19 89 PRO A N 1
ATOM 707 C CA . PRO A 1 89 ? -43.312 40.075 24.712 1.00 41.19 89 PRO A CA 1
ATOM 708 C C . PRO A 1 89 ? -42.077 40.693 25.392 1.00 41.19 89 PRO A C 1
ATOM 710 O O . PRO A 1 89 ? -42.205 41.529 26.282 1.00 41.19 89 PRO A O 1
ATOM 713 N N . GLY A 1 90 ? -40.901 40.328 24.861 1.00 44.09 90 GLY A N 1
ATOM 714 C CA . GLY A 1 90 ? -39.606 41.035 24.912 1.00 44.09 90 GLY A CA 1
ATOM 715 C C . GLY A 1 90 ? -38.915 41.157 26.280 1.00 44.09 90 GLY A C 1
ATOM 716 O O . GLY A 1 90 ? -39.478 40.774 27.301 1.00 44.09 90 GLY A O 1
ATOM 717 N N . PRO A 1 91 ? -37.727 41.790 26.357 1.00 51.56 91 PRO A N 1
ATOM 718 C CA . PRO A 1 91 ? -36.674 42.026 25.355 1.00 51.56 91 PRO A CA 1
ATOM 719 C C . PRO A 1 91 ? -35.312 41.426 25.812 1.00 51.56 91 PRO A C 1
ATOM 721 O O . PRO A 1 91 ? -35.231 40.812 26.868 1.00 51.56 91 PRO A O 1
ATOM 724 N N . PHE A 1 92 ? -34.245 41.655 25.031 1.00 38.75 92 PHE A N 1
ATOM 725 C CA . PHE A 1 92 ? -32.840 41.836 25.463 1.00 38.75 92 PHE A CA 1
ATOM 726 C C . PHE A 1 92 ? -31.735 40.892 24.917 1.00 38.75 92 PHE A C 1
ATOM 728 O O . PHE A 1 92 ? -31.803 39.673 25.024 1.00 38.75 92 PHE A O 1
ATOM 735 N N . TYR A 1 93 ? -30.665 41.578 24.464 1.00 34.72 93 TYR A N 1
ATOM 736 C CA . TYR A 1 93 ? -29.261 41.189 24.199 1.00 34.72 93 TYR A CA 1
ATOM 737 C C . TYR A 1 93 ? -29.000 40.365 22.916 1.00 34.72 93 TYR A C 1
ATOM 739 O O . TYR A 1 93 ? -29.449 39.236 22.799 1.00 34.72 93 TYR A O 1
ATOM 747 N N . ARG A 1 94 ? -28.398 40.898 21.828 1.00 36.16 94 ARG A N 1
ATOM 748 C CA . ARG A 1 94 ? -27.060 41.533 21.650 1.00 36.16 94 ARG A CA 1
ATOM 749 C C . ARG A 1 94 ? -25.950 40.723 22.327 1.00 36.16 94 ARG A C 1
ATOM 751 O O . ARG A 1 94 ? -25.772 40.892 23.524 1.00 36.16 94 ARG A O 1
ATOM 758 N N . PHE A 1 95 ? -25.246 39.885 21.563 1.00 39.44 95 PHE A N 1
ATOM 759 C CA . PHE A 1 95 ? -23.823 40.001 21.199 1.00 39.44 95 PHE A CA 1
ATOM 760 C C . PHE A 1 95 ? -23.534 39.064 20.024 1.00 39.44 95 PHE A C 1
ATOM 762 O O . PHE A 1 95 ? -24.072 37.935 20.041 1.00 39.44 95 PHE A O 1
#

Sequence (95 aa):
MFVLYCAVCDRRTLLGVDEVDWVENLTRGVISVSGHCPLGHDAAILTGDAFTPHADPRYFGPAPRVWTKPVHRLRGWLRTRFEMSRDLPGPFYRF

pLDDT: mean 75.62, std 19.51, range [34.72, 95.94]

Secondary structure (DSSP, 8-state):
-EEEEETTTTEEEEE-STTEEEEEEEETTEEEEEEE-TTS-EEEEEESGGGS-PPPTT---SPPTTTSHHHHHHHHHHHHHHHTTTTS-------

Radius of gyration: 29.0 Å; Cα contacts (8 Å, |Δi|>4): 102; chains: 1; bounding box: 56×56×45 Å

Mean predicted aligned error: 16.15 Å

Solvent-accessible surface area (backbone atoms only — not comparable to full-atom values): 6150 Å² total; per-residue (Å²): 110,45,82,40,57,31,83,89,76,73,42,76,45,80,38,54,71,88,58,50,77,46,77,45,80,78,49,96,39,36,31,41,41,31,32,59,45,101,85,70,44,80,32,66,40,83,43,49,62,71,75,53,88,70,80,57,92,83,64,82,68,79,77,62,75,77,74,56,58,68,55,57,60,54,51,52,58,51,48,60,60,52,54,68,66,65,77,61,88,80,86,86,81,91,132